Protein AF-A0A5M6IKX6-F1 (afdb_monomer)

Solvent-accessible surface area (backbone atoms only — not comparable to full-atom values): 6868 Å² total; per-residue (Å²): 118,71,67,62,56,50,52,53,49,52,52,52,50,51,52,50,54,56,60,72,62,59,71,83,82,64,88,84,76,65,63,68,81,50,42,61,56,50,52,53,51,44,48,42,38,72,31,72,58,25,53,51,49,23,52,50,34,32,51,51,11,44,55,53,11,62,77,63,76,31,69,66,47,27,50,51,17,42,49,52,20,52,46,55,54,47,39,62,62,54,52,52,52,63,73,51,60,77,60,68,88,78,76,68,86,69,81,60,64,66,56,52,56,53,54,58,66,73,78,112

Sequence (120 aa):
MRHRNMVFGVSMLAALMLLLSTSHSDAGTGGAEFSAMWTQLQGWVEGTLGRVVTVAMVIVGIAIGIARQSLMAFATGVGGGLGLYATPAIVTNIFVATLPAAVSTGAPVVDLVRAARIIN

Radius of gyration: 28.32 Å; Cα contacts (8 Å, |Δi|>4): 50; chains: 1; bounding box: 48×71×78 Å

Secondary structure (DSSP, 8-state):
-HHHHHHHHHHHHHHHHHHHTS----TTT-TTHHHHHHHHHHHHHHSHHHHHHHHHHHHHHHHHHHHTT-HHHHHHHHHHHHHHHHHHHHHHHHHHTTS-----TTSSHHHHHHHHTT--

Mean predicted aligned error: 17.31 Å

pLDDT: mean 74.83, std 14.04, range [48.41, 93.12]

Organism: NCBI:txid504468

Foldseek 3Di:
DVVVVVVVVVVVVVVVVVVVVPPDPPPDDPPPVCVVVLVVVLCCCQHPNLVVVLVVLLVVLVVVCVVVVHPVSNVVSNVVSVCSSCVSVVVVCVVCPVVDPPPPVPPDPVVVVVVVVVVD

InterPro domains:
  IPR007039 Conjugal transfer TrbC/type IV secretion VirB2 [PF04956] (5-93)
  IPR059173 Conjugative transfer protein TraA-like [NF041281] (26-99)

Structure (mmCIF, N/CA/C/O backbone):
data_AF-A0A5M6IKX6-F1
#
_entry.id   AF-A0A5M6IKX6-F1
#
loop_
_atom_site.group_PDB
_atom_site.id
_atom_site.type_symbol
_atom_site.label_atom_id
_atom_site.label_alt_id
_atom_site.label_comp_id
_atom_site.label_asym_id
_atom_site.label_entity_id
_atom_site.label_seq_id
_atom_site.pdbx_PDB_ins_code
_atom_site.Cartn_x
_atom_site.Cartn_y
_atom_site.Cartn_z
_atom_site.occupancy
_atom_site.B_iso_or_equiv
_atom_site.auth_seq_id
_atom_site.auth_comp_id
_atom_site.auth_asym_id
_atom_site.auth_atom_id
_atom_site.pdbx_PDB_model_num
ATOM 1 N N . MET A 1 1 ? 30.767 -44.546 24.632 1.00 52.34 1 MET A N 1
ATOM 2 C CA . MET A 1 1 ? 31.631 -43.400 24.256 1.00 52.34 1 MET A CA 1
ATOM 3 C C . MET A 1 1 ? 31.510 -43.005 22.777 1.00 52.34 1 MET A C 1
ATOM 5 O O . MET A 1 1 ? 31.489 -41.817 22.505 1.00 52.34 1 MET A O 1
ATOM 9 N N . ARG A 1 2 ? 31.354 -43.945 21.823 1.00 59.16 2 ARG A N 1
ATOM 10 C CA . ARG A 1 2 ? 31.259 -43.642 20.372 1.00 59.16 2 ARG A CA 1
ATOM 11 C C . ARG A 1 2 ? 30.029 -42.821 19.931 1.00 59.16 2 ARG A C 1
ATOM 13 O O . ARG A 1 2 ? 30.149 -42.008 19.026 1.00 59.16 2 ARG A O 1
ATOM 20 N N . HIS A 1 3 ? 28.878 -42.975 20.589 1.00 48.41 3 HIS A N 1
ATOM 21 C CA . HIS A 1 3 ? 27.642 -42.257 20.229 1.00 48.41 3 HIS A CA 1
ATOM 22 C C . HIS A 1 3 ? 27.704 -40.749 20.533 1.00 48.41 3 HIS A C 1
ATOM 24 O O . HIS A 1 3 ? 27.218 -39.950 19.744 1.00 48.41 3 HIS A O 1
ATOM 30 N N . ARG A 1 4 ? 28.362 -40.337 21.628 1.00 60.41 4 ARG A N 1
ATOM 31 C CA . ARG A 1 4 ? 28.527 -38.913 21.972 1.00 60.41 4 ARG A CA 1
ATOM 32 C C . ARG A 1 4 ? 29.373 -38.178 20.930 1.00 60.41 4 ARG A C 1
ATOM 34 O O . ARG A 1 4 ? 28.969 -37.120 20.471 1.00 60.41 4 ARG A O 1
ATOM 41 N N . ASN A 1 5 ? 30.485 -38.768 20.489 1.00 56.47 5 ASN A N 1
ATOM 42 C CA . ASN A 1 5 ? 31.361 -38.157 19.482 1.00 56.47 5 ASN A CA 1
ATOM 43 C C . ASN A 1 5 ? 30.699 -38.074 18.096 1.00 56.47 5 ASN A C 1
ATOM 45 O O . ASN A 1 5 ? 30.974 -37.144 17.346 1.00 56.47 5 ASN A O 1
ATOM 49 N N . MET A 1 6 ? 29.800 -39.008 17.775 1.00 61.16 6 MET A N 1
ATOM 50 C CA . MET A 1 6 ? 29.049 -38.994 16.519 1.00 61.16 6 MET A CA 1
ATOM 51 C C . MET A 1 6 ? 27.979 -37.888 16.513 1.00 61.16 6 MET A C 1
ATOM 53 O O . MET A 1 6 ? 27.843 -37.185 15.519 1.00 61.16 6 MET A O 1
ATOM 57 N N . VAL A 1 7 ? 27.303 -37.648 17.645 1.00 67.62 7 VAL A N 1
ATOM 58 C CA . VAL A 1 7 ? 26.359 -36.522 17.801 1.00 67.62 7 VAL A CA 1
ATOM 59 C C . VAL A 1 7 ? 27.079 -35.167 17.741 1.00 67.62 7 VAL A C 1
ATOM 61 O O . VAL A 1 7 ? 26.598 -34.253 17.074 1.00 67.62 7 VAL A O 1
ATOM 64 N N . PHE A 1 8 ? 28.263 -35.040 18.356 1.00 67.56 8 PHE A N 1
ATOM 65 C CA . PHE A 1 8 ? 29.096 -33.836 18.220 1.00 67.56 8 PHE A CA 1
ATOM 66 C C . PHE A 1 8 ? 29.573 -33.614 16.775 1.00 67.56 8 PHE A C 1
ATOM 68 O O . PHE A 1 8 ? 29.532 -32.485 16.293 1.00 67.56 8 PHE A O 1
ATOM 75 N N . GLY A 1 9 ? 29.963 -34.677 16.064 1.00 74.50 9 GLY A N 1
ATOM 76 C CA . GLY A 1 9 ? 30.378 -34.594 14.661 1.00 74.50 9 GLY A CA 1
ATOM 77 C C . GLY A 1 9 ? 29.248 -34.167 13.721 1.00 74.50 9 GLY A C 1
ATOM 78 O O . GLY A 1 9 ? 29.452 -33.301 12.876 1.00 74.50 9 GLY A O 1
ATOM 79 N N . VAL A 1 10 ? 28.041 -34.710 13.907 1.00 77.06 10 VAL A N 1
ATOM 80 C CA . VAL A 1 10 ? 26.858 -34.327 13.116 1.00 77.06 10 VAL A CA 1
ATOM 81 C C . VAL A 1 10 ? 26.437 -32.885 13.411 1.00 77.06 10 VAL A C 1
ATOM 83 O O . VAL A 1 10 ? 26.129 -32.146 12.481 1.00 77.06 10 VAL A O 1
ATOM 86 N N . SER A 1 11 ? 26.488 -32.449 14.674 1.00 71.81 11 SER A N 1
ATOM 87 C CA . SER A 1 11 ? 26.195 -31.059 15.055 1.00 71.81 11 SER A CA 1
ATOM 88 C C . SER A 1 11 ? 27.194 -30.065 14.444 1.00 71.81 11 SER A C 1
ATOM 90 O O . SER A 1 11 ? 26.801 -29.037 13.899 1.00 71.81 11 SER A O 1
ATOM 92 N N . MET A 1 12 ? 28.487 -30.402 14.446 1.00 74.94 12 MET A N 1
ATOM 93 C CA . MET A 1 12 ? 29.537 -29.574 13.845 1.00 74.94 12 MET A CA 1
ATOM 94 C C . MET A 1 12 ? 29.430 -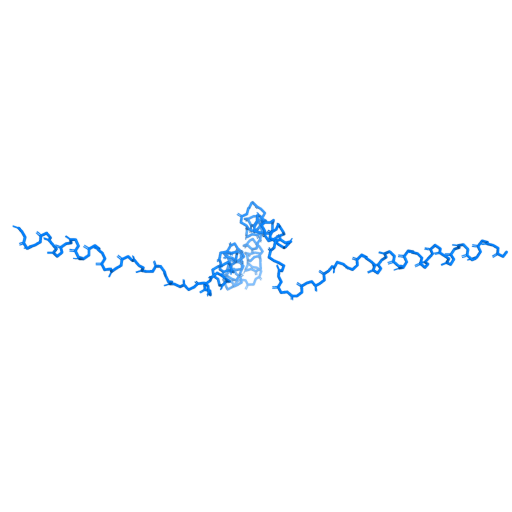29.518 12.315 1.00 74.94 12 MET A C 1
ATOM 96 O O . MET A 1 12 ? 29.609 -28.453 11.730 1.00 74.94 12 MET A O 1
ATOM 100 N N . LEU A 1 13 ? 29.073 -30.630 11.667 1.00 77.44 13 LEU A N 1
ATOM 101 C CA . LEU A 1 13 ? 28.804 -30.656 10.230 1.00 77.44 13 LEU A CA 1
ATOM 102 C C . LEU A 1 13 ? 27.555 -29.830 9.879 1.00 77.44 13 LEU A C 1
ATOM 104 O O . LEU A 1 13 ? 27.571 -29.094 8.901 1.00 77.44 13 LEU A O 1
ATOM 108 N N . ALA A 1 14 ? 26.496 -29.898 10.689 1.00 75.00 14 ALA A N 1
ATOM 109 C CA . ALA A 1 14 ? 25.283 -29.103 10.497 1.00 75.00 14 ALA A CA 1
ATOM 110 C C . ALA A 1 14 ? 25.538 -27.599 10.691 1.00 75.00 14 ALA A C 1
ATOM 112 O O . ALA A 1 14 ? 25.064 -26.790 9.898 1.00 75.00 14 ALA A O 1
ATOM 113 N N . ALA A 1 15 ? 26.339 -27.221 11.692 1.00 74.06 15 ALA A N 1
ATOM 114 C CA . ALA A 1 15 ? 26.770 -25.839 11.892 1.00 74.06 15 ALA A CA 1
ATOM 115 C C . ALA A 1 15 ? 27.629 -25.338 10.721 1.00 74.06 15 ALA A C 1
ATOM 117 O O . ALA A 1 15 ? 27.454 -24.210 10.265 1.00 74.06 15 ALA A O 1
ATOM 118 N N . LEU A 1 16 ? 28.508 -26.193 10.186 1.00 70.25 16 LEU A N 1
ATOM 119 C CA . LEU A 1 16 ? 29.298 -25.885 8.998 1.00 70.25 16 LEU A CA 1
ATOM 120 C C . LEU A 1 16 ? 28.394 -25.686 7.771 1.00 70.25 16 LEU A C 1
ATOM 122 O O . LEU A 1 16 ? 28.520 -24.684 7.083 1.00 70.25 16 LEU A O 1
ATOM 126 N N . ME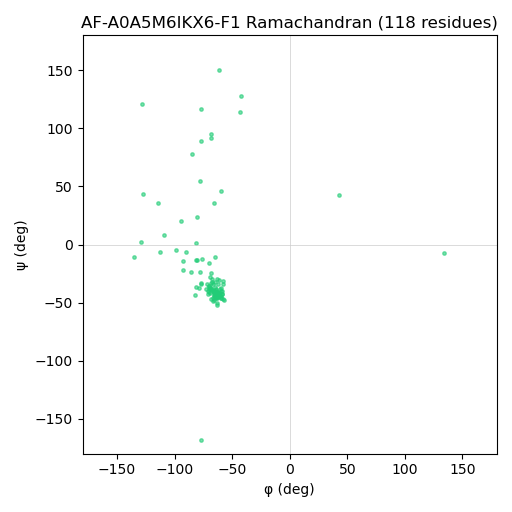T A 1 17 ? 27.420 -26.567 7.539 1.00 69.94 17 MET A N 1
ATOM 127 C CA . MET A 1 17 ? 26.451 -26.425 6.441 1.00 69.94 17 MET A CA 1
ATOM 128 C C . MET A 1 17 ? 25.589 -25.162 6.573 1.00 69.94 17 MET A C 1
ATOM 130 O O . MET A 1 17 ? 25.273 -24.525 5.569 1.00 69.94 17 MET A O 1
ATOM 134 N N . LEU A 1 18 ? 25.255 -24.752 7.800 1.00 65.44 18 LEU A N 1
ATOM 135 C CA . LEU A 1 18 ? 24.542 -23.502 8.055 1.00 65.44 18 LEU A CA 1
ATOM 136 C C . LEU A 1 18 ? 25.420 -22.276 7.758 1.00 65.44 18 LEU A C 1
ATOM 138 O O . LEU A 1 18 ? 24.937 -21.309 7.178 1.00 65.44 18 LEU A O 1
ATOM 142 N N . LEU A 1 19 ? 26.718 -22.335 8.075 1.00 62.56 19 LEU A N 1
ATOM 143 C CA . LEU A 1 19 ? 27.683 -21.286 7.727 1.00 62.56 19 LEU A CA 1
ATOM 144 C C . LEU A 1 19 ? 27.879 -21.171 6.206 1.00 62.56 19 LEU A C 1
ATOM 146 O O . LEU A 1 19 ? 27.917 -20.056 5.690 1.00 62.56 19 LEU A O 1
ATOM 150 N N . LEU A 1 20 ? 27.921 -22.298 5.482 1.00 61.00 20 LEU A N 1
ATOM 151 C CA . LEU A 1 20 ? 27.960 -22.328 4.011 1.00 61.00 20 LEU A CA 1
ATOM 152 C C . LEU A 1 20 ? 26.632 -21.893 3.359 1.00 61.00 20 LEU A C 1
ATOM 154 O O . LEU A 1 20 ? 26.623 -21.561 2.178 1.00 61.00 20 LEU A O 1
ATOM 158 N N . SER A 1 21 ? 25.528 -21.861 4.114 1.00 59.50 21 SER A N 1
ATOM 159 C CA . SER A 1 21 ? 24.235 -21.321 3.659 1.00 59.50 21 SER A CA 1
ATOM 160 C C . SER A 1 21 ? 24.159 -19.791 3.765 1.00 59.50 21 SER A C 1
ATOM 162 O O . SER A 1 21 ? 23.130 -19.198 3.436 1.00 59.50 21 SER A O 1
ATOM 164 N N . THR A 1 22 ? 25.239 -19.133 4.207 1.00 56.09 22 THR A N 1
ATOM 165 C CA . THR A 1 22 ? 25.376 -17.677 4.117 1.00 56.09 22 THR A CA 1
ATOM 166 C C . THR A 1 22 ? 25.517 -17.306 2.646 1.00 56.09 22 THR A C 1
ATOM 168 O O . THR A 1 22 ? 26.606 -17.315 2.077 1.00 56.09 22 THR A O 1
ATOM 171 N N . SER A 1 23 ? 24.373 -17.033 2.027 1.00 52.53 23 SER A N 1
ATOM 172 C CA . SER A 1 23 ? 24.243 -16.451 0.694 1.00 52.53 23 SER A CA 1
ATOM 173 C C . SER A 1 23 ? 25.265 -15.324 0.511 1.00 52.53 23 SER A C 1
ATOM 175 O O . SER A 1 23 ? 25.348 -14.436 1.361 1.00 52.53 23 SER A O 1
ATOM 177 N N . HIS A 1 24 ? 26.043 -15.384 -0.574 1.00 49.81 24 HIS A N 1
ATOM 178 C CA . HIS A 1 24 ? 26.9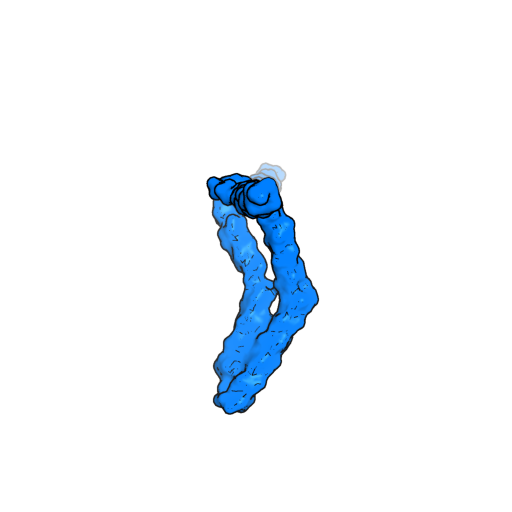97 -14.353 -0.989 1.00 49.81 24 HIS A CA 1
ATOM 179 C C . HIS A 1 24 ? 26.379 -12.956 -0.829 1.00 49.81 24 HIS A C 1
ATOM 181 O O . HIS A 1 24 ? 25.422 -12.602 -1.517 1.00 49.81 24 HIS A O 1
ATOM 187 N N . SER A 1 25 ? 26.925 -12.150 0.079 1.00 51.06 25 SER A N 1
ATOM 188 C CA . SER A 1 25 ? 26.681 -10.713 0.091 1.00 51.06 25 SER A CA 1
ATOM 189 C C . SER A 1 25 ? 27.664 -10.055 -0.878 1.00 51.06 25 SER A C 1
ATOM 191 O O . SER A 1 25 ? 28.679 -9.499 -0.456 1.00 51.06 25 SER A O 1
ATOM 193 N N . ASP A 1 26 ? 27.378 -10.150 -2.177 1.00 50.59 26 ASP A N 1
ATOM 194 C CA . ASP A 1 26 ? 28.097 -9.416 -3.222 1.00 50.59 26 ASP A CA 1
ATOM 195 C C . ASP A 1 26 ? 27.620 -7.964 -3.246 1.00 50.59 26 ASP A C 1
ATOM 197 O O . ASP A 1 26 ? 26.671 -7.576 -3.935 1.00 50.59 26 ASP A O 1
ATOM 201 N N . ALA A 1 27 ? 28.285 -7.136 -2.446 1.00 53.09 27 ALA A N 1
ATOM 202 C CA . ALA A 1 27 ? 28.121 -5.696 -2.485 1.00 53.09 27 ALA A CA 1
ATOM 203 C C . ALA A 1 27 ? 28.700 -5.146 -3.804 1.00 53.09 27 ALA A C 1
ATOM 205 O O . ALA A 1 27 ? 29.893 -4.873 -3.896 1.00 53.09 27 ALA A O 1
ATOM 206 N N . GLY A 1 28 ? 27.853 -4.968 -4.824 1.00 53.47 28 GLY A N 1
ATOM 207 C CA . GLY A 1 28 ? 28.144 -4.045 -5.932 1.00 53.47 28 GLY A CA 1
ATOM 208 C C . GLY A 1 28 ? 27.904 -4.523 -7.367 1.00 53.47 28 GLY A C 1
ATOM 209 O O . GLY A 1 28 ? 27.973 -3.690 -8.264 1.00 53.47 28 GLY A O 1
ATOM 210 N N . THR A 1 29 ? 27.583 -5.796 -7.624 1.00 55.78 29 THR A N 1
ATOM 211 C CA . THR A 1 29 ? 27.304 -6.296 -8.997 1.00 55.78 29 THR A CA 1
ATOM 212 C C . THR A 1 29 ? 25.983 -7.076 -9.136 1.00 55.78 29 THR A C 1
ATOM 214 O O . THR A 1 29 ? 25.634 -7.523 -10.228 1.00 55.78 29 THR A O 1
ATOM 217 N N . GLY A 1 30 ? 25.202 -7.196 -8.054 1.00 53.78 30 GLY A N 1
ATOM 218 C CA . GLY A 1 30 ? 23.998 -8.035 -7.938 1.00 53.78 30 GLY A CA 1
ATOM 219 C C . GLY A 1 30 ? 22.718 -7.489 -8.586 1.00 53.78 30 GLY A C 1
ATOM 220 O O . GLY A 1 30 ? 21.695 -7.367 -7.920 1.00 53.78 30 GLY A O 1
ATOM 221 N N . GLY A 1 31 ? 22.747 -7.155 -9.876 1.00 56.50 31 GLY A N 1
ATOM 222 C CA . GLY A 1 31 ? 21.543 -6.720 -10.600 1.00 56.50 31 GLY A CA 1
ATOM 223 C C . GLY A 1 31 ? 20.597 -7.867 -10.982 1.00 56.50 31 GLY A C 1
ATOM 224 O O . GLY A 1 31 ? 19.383 -7.683 -10.995 1.00 56.50 31 GLY A O 1
ATOM 225 N N . ALA A 1 32 ? 21.135 -9.055 -11.281 1.00 62.69 32 ALA A N 1
ATOM 226 C CA . ALA A 1 32 ? 20.357 -10.168 -11.832 1.00 62.69 32 ALA A CA 1
ATOM 227 C C . ALA A 1 32 ? 19.608 -10.981 -10.760 1.00 62.69 32 ALA A C 1
ATOM 229 O O . ALA A 1 32 ? 18.421 -11.256 -10.923 1.00 62.69 32 ALA A O 1
ATOM 230 N N . GLU A 1 33 ? 20.257 -11.293 -9.636 1.00 71.81 33 GLU A N 1
ATOM 231 C CA . GLU A 1 33 ? 19.683 -12.168 -8.599 1.00 71.81 33 GLU A CA 1
ATOM 232 C C . GLU A 1 33 ? 18.463 -11.551 -7.895 1.00 71.81 33 GLU A C 1
ATOM 234 O O . GLU A 1 33 ? 17.490 -12.235 -7.580 1.00 71.81 33 GLU A O 1
ATOM 239 N N . PHE A 1 34 ? 18.451 -10.227 -7.719 1.00 73.81 34 PHE A N 1
ATOM 240 C CA . PHE A 1 34 ? 17.311 -9.513 -7.137 1.00 73.81 34 PHE A CA 1
ATOM 241 C C . PHE A 1 34 ? 16.291 -9.039 -8.182 1.00 73.81 34 PHE A C 1
ATOM 243 O O . PHE A 1 34 ? 15.210 -8.589 -7.807 1.00 73.81 34 PHE A O 1
ATOM 250 N N . SER A 1 35 ? 16.571 -9.186 -9.484 1.00 75.75 35 SER A N 1
ATOM 251 C CA . SER A 1 35 ? 15.656 -8.784 -10.565 1.00 75.75 35 SER A CA 1
ATOM 252 C C . SER A 1 35 ? 14.378 -9.628 -10.586 1.00 75.75 35 SER A C 1
ATOM 254 O O . SER A 1 35 ? 13.275 -9.101 -10.767 1.00 75.75 35 SER A O 1
ATOM 256 N N . ALA A 1 36 ? 14.502 -10.933 -10.326 1.00 81.12 36 ALA A N 1
ATOM 257 C CA . ALA A 1 36 ? 13.354 -11.831 -10.222 1.00 81.12 36 ALA A CA 1
ATOM 258 C C . ALA A 1 36 ? 12.459 -11.459 -9.027 1.00 81.12 36 ALA A C 1
ATOM 260 O O . ALA A 1 36 ? 11.243 -11.329 -9.179 1.00 81.12 36 ALA A O 1
ATOM 261 N N . MET A 1 37 ? 13.059 -11.198 -7.857 1.00 85.38 37 MET A N 1
ATOM 262 C CA . MET A 1 37 ? 12.318 -10.743 -6.675 1.00 85.38 37 MET A CA 1
ATOM 263 C C . MET A 1 37 ? 11.679 -9.368 -6.892 1.00 85.38 37 MET A C 1
ATOM 265 O O . MET A 1 37 ? 10.520 -9.169 -6.535 1.00 85.38 37 MET A O 1
ATOM 269 N N . TRP A 1 38 ? 12.392 -8.438 -7.531 1.00 82.88 38 TRP A N 1
ATOM 270 C CA . TRP A 1 38 ? 11.879 -7.118 -7.895 1.00 82.88 38 TRP A CA 1
ATOM 271 C C . TRP A 1 38 ? 10.663 -7.212 -8.823 1.00 82.88 38 TRP A C 1
ATOM 273 O O . TRP A 1 38 ? 9.641 -6.574 -8.584 1.00 82.88 38 TRP A O 1
ATOM 283 N N . THR A 1 39 ? 10.725 -8.056 -9.851 1.00 85.62 39 THR A N 1
ATOM 284 C CA . THR A 1 39 ? 9.612 -8.278 -10.788 1.00 85.62 39 THR A CA 1
ATOM 285 C C . THR A 1 39 ? 8.411 -8.925 -10.099 1.00 85.62 39 THR A C 1
ATOM 287 O O . THR A 1 39 ? 7.273 -8.527 -10.338 1.00 85.62 39 THR A O 1
ATOM 290 N N . GLN A 1 40 ? 8.645 -9.877 -9.193 1.00 88.38 40 GLN A N 1
ATOM 291 C CA . GLN A 1 40 ? 7.581 -10.503 -8.410 1.00 88.38 40 GLN A CA 1
ATOM 292 C C . GLN A 1 40 ? 6.888 -9.497 -7.477 1.00 88.38 40 GLN A C 1
ATOM 294 O O . GLN A 1 40 ? 5.659 -9.456 -7.421 1.00 88.38 40 GLN A O 1
ATOM 299 N N . LEU A 1 41 ? 7.662 -8.655 -6.785 1.00 85.69 41 LEU A N 1
ATOM 300 C CA . LEU A 1 41 ? 7.134 -7.597 -5.921 1.00 85.69 41 LEU A CA 1
ATOM 301 C C . LEU A 1 41 ? 6.338 -6.559 -6.720 1.00 85.69 41 LEU A C 1
ATOM 303 O O . LEU A 1 41 ? 5.240 -6.186 -6.307 1.00 85.69 41 LEU A O 1
ATOM 307 N N . GLN A 1 42 ? 6.839 -6.143 -7.886 1.00 84.44 42 GLN A N 1
ATOM 308 C CA . GLN A 1 42 ? 6.091 -5.271 -8.795 1.00 84.44 42 GLN A CA 1
ATOM 309 C C . GLN A 1 42 ? 4.778 -5.922 -9.234 1.00 84.44 42 GLN A C 1
ATOM 311 O O . GLN A 1 42 ? 3.729 -5.292 -9.148 1.00 84.44 42 GLN A O 1
ATOM 316 N N . GLY A 1 43 ? 4.798 -7.209 -9.591 1.00 86.88 43 GLY A N 1
ATOM 317 C CA . GLY A 1 43 ? 3.590 -7.958 -9.935 1.00 86.88 43 GLY A CA 1
ATOM 318 C C . GLY A 1 43 ? 2.549 -7.986 -8.811 1.00 86.88 43 GLY A C 1
ATOM 319 O O . GLY A 1 43 ? 1.349 -7.934 -9.081 1.00 86.88 43 GLY A O 1
ATOM 320 N N . TRP A 1 44 ? 2.971 -8.012 -7.544 1.00 89.19 44 TRP A N 1
ATOM 321 C CA . TRP A 1 44 ? 2.049 -7.911 -6.409 1.00 89.19 44 TRP A CA 1
ATOM 322 C C . TRP A 1 44 ? 1.446 -6.515 -6.261 1.00 89.19 44 TRP A C 1
ATOM 324 O O . TRP A 1 44 ? 0.246 -6.409 -6.014 1.00 89.19 44 TRP A O 1
ATOM 334 N N . VAL A 1 45 ? 2.242 -5.456 -6.417 1.00 86.94 45 VAL A N 1
ATOM 335 C CA . VAL A 1 45 ? 1.785 -4.072 -6.206 1.00 86.94 45 VAL A CA 1
ATOM 336 C C . VAL A 1 45 ? 0.973 -3.536 -7.394 1.00 86.94 45 VAL A C 1
ATOM 338 O O . VAL A 1 45 ? -0.024 -2.848 -7.189 1.00 86.94 45 VAL A O 1
ATOM 341 N N . GLU A 1 46 ? 1.333 -3.884 -8.628 1.00 87.06 46 GLU A N 1
ATOM 342 C CA . GLU A 1 46 ? 0.619 -3.456 -9.844 1.00 87.06 46 GLU A CA 1
ATOM 343 C C . GLU A 1 46 ? -0.561 -4.378 -10.199 1.00 87.06 46 GLU A C 1
ATOM 345 O O . GLU A 1 46 ? -1.515 -3.975 -10.876 1.00 87.06 46 GLU A O 1
ATOM 350 N N . GLY A 1 47 ? -0.512 -5.628 -9.734 1.00 85.62 47 GLY A N 1
ATOM 351 C CA . GLY A 1 47 ? -1.520 -6.646 -10.002 1.00 85.62 47 GLY A CA 1
ATOM 352 C C . GLY A 1 47 ? -2.805 -6.504 -9.181 1.00 85.62 47 GLY A C 1
ATOM 353 O O . GLY A 1 47 ? -3.080 -5.511 -8.504 1.00 85.62 47 GLY A O 1
ATOM 354 N N . THR A 1 48 ? -3.632 -7.549 -9.221 1.00 88.31 48 THR A N 1
ATOM 355 C CA . THR A 1 48 ? -4.900 -7.614 -8.477 1.00 88.31 48 THR A CA 1
ATOM 356 C C . THR A 1 48 ? -4.711 -7.527 -6.964 1.00 88.31 48 THR A C 1
ATOM 358 O O . THR A 1 48 ? -5.578 -6.973 -6.294 1.00 88.31 48 THR A O 1
ATOM 361 N N . LEU A 1 49 ? -3.583 -8.006 -6.425 1.00 88.19 49 LEU A N 1
ATOM 362 C CA . LEU A 1 49 ? -3.279 -7.925 -4.993 1.00 88.19 49 LEU A CA 1
ATOM 363 C C . LEU A 1 49 ? -3.163 -6.463 -4.540 1.00 88.19 49 LEU A C 1
ATOM 365 O O . LEU A 1 49 ? -3.878 -6.057 -3.625 1.00 88.19 49 LEU A O 1
ATOM 369 N N . GLY A 1 50 ? -2.346 -5.653 -5.215 1.00 87.19 50 GLY A N 1
ATOM 370 C CA . GLY A 1 50 ? -2.193 -4.232 -4.907 1.00 87.19 50 GLY A CA 1
ATOM 371 C C . GLY A 1 50 ? -3.507 -3.465 -5.018 1.00 87.19 50 GLY A C 1
ATOM 372 O O . GLY A 1 50 ? -3.844 -2.699 -4.121 1.00 87.19 50 GLY A O 1
ATOM 373 N N . ARG A 1 51 ? -4.328 -3.762 -6.034 1.00 87.62 51 ARG A N 1
ATOM 374 C CA . ARG A 1 51 ? -5.669 -3.164 -6.175 1.00 87.62 51 ARG A CA 1
ATOM 375 C C . ARG A 1 51 ? -6.587 -3.499 -4.999 1.00 87.62 51 ARG A C 1
ATOM 377 O O . ARG A 1 51 ? -7.265 -2.609 -4.490 1.00 87.62 51 ARG A O 1
ATOM 384 N N . VAL A 1 52 ? -6.601 -4.753 -4.545 1.00 91.81 52 VAL A N 1
ATOM 385 C CA . VAL A 1 52 ? -7.396 -5.166 -3.375 1.00 91.81 52 VAL A CA 1
ATOM 386 C C . VAL A 1 52 ? -6.895 -4.475 -2.105 1.00 91.81 52 VAL A C 1
ATOM 388 O O . VAL A 1 52 ? -7.710 -3.997 -1.320 1.00 91.81 52 VAL A O 1
ATOM 391 N N . VAL A 1 53 ? -5.579 -4.350 -1.919 1.00 90.12 53 VAL A N 1
ATOM 392 C CA . VAL A 1 53 ? -4.992 -3.649 -0.764 1.00 90.12 53 VAL A CA 1
ATOM 393 C C . VAL A 1 53 ? -5.307 -2.152 -0.792 1.00 90.12 53 VAL A C 1
ATOM 395 O O . VAL A 1 53 ? -5.677 -1.592 0.239 1.00 90.12 53 VAL A O 1
ATOM 398 N N . THR A 1 54 ? -5.242 -1.503 -1.956 1.00 92.81 54 THR A N 1
ATOM 399 C CA . THR A 1 54 ? -5.657 -0.104 -2.126 1.00 92.81 54 THR A CA 1
ATOM 400 C C . THR A 1 54 ? -7.119 0.081 -1.729 1.00 92.81 54 THR A C 1
ATOM 402 O O . THR A 1 54 ? -7.433 0.980 -0.950 1.00 92.81 54 THR A O 1
ATOM 405 N N . VAL A 1 55 ? -8.014 -0.796 -2.193 1.00 91.94 55 VAL A N 1
ATOM 406 C CA . VAL A 1 55 ? -9.435 -0.757 -1.814 1.00 91.94 55 VAL A CA 1
ATOM 407 C C . VAL A 1 55 ? -9.613 -0.992 -0.312 1.00 91.94 55 VAL A C 1
ATOM 409 O O . VAL A 1 55 ? -10.370 -0.266 0.331 1.00 91.94 55 VAL A O 1
ATOM 412 N N . ALA A 1 56 ? -8.881 -1.938 0.278 1.00 92.56 56 ALA A N 1
ATOM 413 C CA . ALA A 1 56 ? -8.923 -2.195 1.714 1.00 92.56 56 ALA A CA 1
ATOM 414 C C . ALA A 1 56 ? -8.478 -0.971 2.535 1.00 92.56 56 ALA A C 1
ATOM 416 O O . ALA A 1 56 ? -9.140 -0.613 3.507 1.00 92.56 56 ALA A O 1
ATOM 417 N N . MET A 1 57 ? -7.414 -0.280 2.120 1.00 91.75 57 MET A N 1
ATOM 418 C CA . MET A 1 57 ? -6.938 0.941 2.783 1.00 91.75 57 MET A CA 1
ATOM 419 C C . MET A 1 57 ? -7.948 2.086 2.701 1.00 91.75 57 MET A C 1
ATOM 421 O O . MET A 1 57 ? -8.153 2.796 3.686 1.00 91.75 57 MET A O 1
ATOM 425 N N . VAL A 1 58 ? -8.640 2.230 1.567 1.00 90.75 58 VAL A N 1
ATOM 426 C CA . VAL A 1 58 ? -9.737 3.198 1.428 1.00 90.75 58 VAL A CA 1
ATOM 427 C C . VAL A 1 58 ? -10.880 2.853 2.382 1.00 90.75 58 VAL A C 1
ATOM 429 O O . VAL A 1 58 ? -11.361 3.731 3.094 1.00 90.75 58 VAL A O 1
ATOM 432 N N . ILE A 1 59 ? -11.283 1.581 2.457 1.00 93.12 59 ILE A N 1
ATOM 433 C CA . ILE A 1 59 ? -12.345 1.125 3.369 1.00 93.12 59 ILE A CA 1
ATOM 434 C C . ILE A 1 59 ? -11.967 1.397 4.831 1.00 93.12 59 ILE A C 1
ATOM 436 O O . ILE A 1 59 ? -12.791 1.906 5.591 1.00 93.12 59 ILE A O 1
ATOM 440 N N . VAL A 1 60 ? -10.721 1.126 5.226 1.00 92.00 60 VAL A N 1
ATOM 441 C CA . VAL A 1 60 ? -10.223 1.430 6.578 1.00 92.00 60 VAL A CA 1
ATOM 442 C C . VAL A 1 60 ? -10.221 2.940 6.839 1.00 92.00 60 VAL A C 1
ATOM 444 O O . VAL A 1 60 ? -10.667 3.376 7.901 1.00 92.00 60 VAL A O 1
ATOM 447 N N . GLY A 1 61 ? -9.795 3.754 5.870 1.00 89.94 61 GLY A N 1
ATOM 448 C CA . GLY A 1 61 ? -9.855 5.216 5.956 1.00 89.94 61 GLY A CA 1
ATOM 449 C C . GLY A 1 61 ? -11.281 5.743 6.124 1.00 89.94 61 GLY A C 1
ATOM 450 O O . GLY A 1 61 ? -11.510 6.654 6.917 1.00 89.94 61 GLY A O 1
ATOM 451 N N . ILE A 1 62 ? -12.256 5.132 5.444 1.00 90.69 62 ILE A N 1
ATOM 452 C CA . ILE A 1 62 ? -13.683 5.433 5.622 1.00 90.69 62 ILE A CA 1
ATOM 453 C C . ILE A 1 62 ? -14.142 5.034 7.029 1.00 90.69 62 ILE A C 1
ATOM 455 O O . ILE A 1 62 ? -14.759 5.845 7.713 1.00 90.69 62 ILE A O 1
ATOM 459 N N . ALA A 1 63 ? -13.812 3.829 7.500 1.00 90.12 63 ALA A N 1
ATOM 460 C CA . ALA A 1 63 ? -14.215 3.352 8.824 1.00 90.12 63 ALA A CA 1
ATOM 461 C C . ALA A 1 63 ? -13.684 4.255 9.956 1.00 90.12 63 ALA A C 1
ATOM 463 O O . ALA A 1 63 ? -14.440 4.664 10.839 1.00 90.12 63 ALA A O 1
ATOM 464 N N . ILE A 1 64 ? -12.402 4.633 9.897 1.00 90.06 64 ILE A N 1
ATOM 465 C CA . ILE A 1 64 ? -11.778 5.549 10.866 1.00 90.06 64 ILE A CA 1
ATOM 466 C C . ILE A 1 64 ? -12.312 6.979 10.690 1.00 90.06 64 ILE A C 1
ATOM 468 O O . ILE A 1 64 ? -12.528 7.687 11.677 1.00 90.06 64 ILE A O 1
ATOM 472 N N . GLY A 1 65 ? -12.556 7.407 9.449 1.00 89.88 65 GLY A N 1
ATOM 473 C CA . GLY A 1 65 ? -13.132 8.710 9.124 1.00 89.88 65 GLY A CA 1
ATOM 474 C C . GLY A 1 65 ? -14.540 8.893 9.684 1.00 89.88 65 GLY A C 1
ATOM 475 O O . GLY A 1 65 ? -14.828 9.949 10.239 1.00 89.88 65 GLY A O 1
ATOM 476 N N . ILE A 1 66 ? -15.382 7.856 9.626 1.00 88.31 66 ILE A N 1
ATOM 477 C CA . ILE A 1 66 ? -16.715 7.845 10.243 1.00 88.31 66 ILE A CA 1
ATOM 478 C C . ILE A 1 66 ? -16.589 7.892 11.766 1.00 88.31 66 ILE A C 1
ATOM 480 O O . ILE A 1 66 ? -17.205 8.747 12.399 1.00 88.31 66 ILE A O 1
ATOM 484 N N . ALA A 1 67 ? -15.745 7.035 12.351 1.00 88.12 67 ALA A N 1
ATOM 485 C CA . ALA A 1 67 ? -15.547 6.979 13.800 1.00 88.12 67 ALA A CA 1
ATOM 486 C C . ALA A 1 67 ? -15.083 8.319 14.399 1.00 88.12 67 ALA A C 1
ATOM 488 O O . ALA A 1 67 ? -15.404 8.633 15.542 1.00 88.12 67 ALA A O 1
ATOM 489 N N . ARG A 1 68 ? -14.333 9.117 13.629 1.00 84.38 68 ARG A N 1
ATOM 490 C CA . ARG A 1 68 ? -13.795 10.414 14.066 1.00 84.38 68 ARG A CA 1
ATOM 491 C C . ARG A 1 68 ? -14.461 11.619 13.395 1.00 84.38 68 ARG A C 1
ATOM 493 O O . ARG A 1 68 ? -13.954 12.725 13.558 1.00 84.38 68 ARG A O 1
ATOM 500 N N . GLN A 1 69 ? -15.539 11.414 12.629 1.00 89.94 69 GLN A N 1
ATOM 501 C CA . GLN A 1 69 ? -16.229 12.438 11.825 1.00 89.94 69 GLN A CA 1
ATOM 502 C C . GLN A 1 69 ? -15.260 13.369 11.060 1.00 89.94 69 GLN A C 1
ATOM 504 O O . GLN A 1 69 ? -15.431 14.586 11.030 1.00 89.94 69 GLN A O 1
ATOM 509 N N . SER A 1 70 ? -14.203 12.804 10.466 1.00 84.56 70 SER A N 1
ATOM 510 C CA . SER A 1 70 ? -13.092 13.567 9.884 1.00 84.56 70 SER A CA 1
ATOM 511 C C . SER A 1 70 ? -12.783 13.152 8.448 1.00 84.56 70 SER A C 1
ATOM 513 O O . SER A 1 70 ? -12.381 12.018 8.182 1.00 84.56 70 SER A O 1
ATOM 515 N N . LEU A 1 71 ? -12.870 14.120 7.530 1.00 84.31 71 LEU A N 1
ATOM 516 C CA . LEU A 1 71 ? -12.478 13.955 6.125 1.00 84.31 71 LEU A CA 1
ATOM 517 C C . LEU A 1 71 ? -10.964 13.784 5.938 1.00 84.31 71 LEU A C 1
ATOM 519 O O . LEU A 1 71 ? -10.537 13.173 4.964 1.00 84.31 71 LEU A O 1
ATOM 523 N N . MET A 1 72 ? -10.146 14.267 6.876 1.00 87.50 72 MET A N 1
ATOM 524 C CA . MET A 1 72 ? -8.687 14.133 6.794 1.00 87.50 72 MET A CA 1
ATOM 525 C C . MET A 1 72 ? -8.240 12.680 6.971 1.00 87.50 72 MET A C 1
ATOM 527 O O . MET A 1 72 ? -7.333 12.235 6.278 1.00 87.50 72 MET A O 1
ATOM 531 N N . ALA A 1 73 ? -8.909 11.922 7.847 1.00 80.94 73 ALA A N 1
ATOM 532 C CA . ALA A 1 73 ? -8.643 10.493 8.028 1.00 80.94 73 ALA A CA 1
ATOM 533 C C . ALA A 1 73 ? -9.049 9.662 6.797 1.00 80.94 73 ALA A C 1
ATOM 535 O O . ALA A 1 73 ? -8.397 8.674 6.465 1.00 80.94 73 ALA A O 1
ATOM 536 N N . PHE A 1 74 ? -10.090 10.093 6.081 1.00 87.25 74 PHE A N 1
ATOM 537 C CA . PHE A 1 74 ? -10.432 9.516 4.784 1.00 87.25 74 PHE A CA 1
ATOM 538 C C . PHE A 1 74 ? -9.377 9.860 3.725 1.00 87.25 74 PHE A C 1
ATOM 540 O O . PHE A 1 74 ? -8.891 8.971 3.029 1.00 87.25 74 PHE A O 1
ATOM 547 N N . ALA A 1 75 ? -8.973 11.131 3.641 1.00 88.25 75 ALA A N 1
ATOM 548 C CA . ALA A 1 75 ? -7.983 11.598 2.677 1.00 88.25 75 ALA A CA 1
ATOM 549 C C . ALA A 1 75 ? -6.628 10.890 2.833 1.00 88.25 75 ALA A C 1
ATOM 551 O O . ALA A 1 75 ? -6.006 10.553 1.830 1.00 88.25 75 ALA A O 1
ATOM 552 N N . THR A 1 76 ? -6.185 10.598 4.060 1.00 89.31 76 THR A N 1
ATOM 553 C CA . THR A 1 76 ? -4.955 9.823 4.287 1.00 89.31 76 THR A CA 1
ATOM 554 C C . THR A 1 76 ? -5.113 8.346 3.929 1.00 89.31 76 THR A C 1
ATOM 556 O O . THR A 1 76 ? -4.171 7.760 3.403 1.00 89.31 76 THR A O 1
ATOM 559 N N . GLY A 1 77 ? -6.291 7.745 4.133 1.00 88.50 77 GLY A N 1
ATOM 560 C CA . GLY A 1 77 ? -6.579 6.376 3.686 1.00 88.50 77 GLY A CA 1
ATOM 561 C C . GLY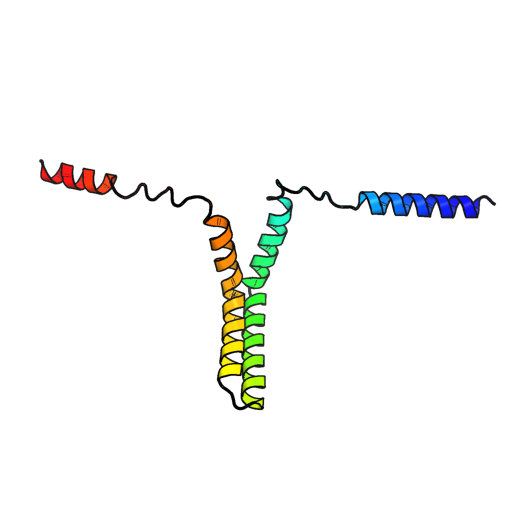 A 1 77 ? -6.592 6.238 2.160 1.00 88.50 77 GLY A C 1
ATOM 562 O O . GLY A 1 77 ? -5.972 5.329 1.607 1.00 88.50 77 GLY A O 1
ATOM 563 N N . VAL A 1 78 ? -7.226 7.188 1.464 1.00 89.69 78 VAL A N 1
ATOM 564 C CA . VAL A 1 78 ? -7.215 7.263 -0.007 1.00 89.69 78 VAL A CA 1
ATOM 565 C C . VAL A 1 78 ? -5.818 7.577 -0.532 1.00 89.69 78 VAL A C 1
ATOM 567 O O . VAL A 1 78 ? -5.335 6.902 -1.439 1.00 89.69 78 VAL A O 1
ATOM 570 N N . GLY A 1 79 ? -5.142 8.561 0.061 1.00 90.25 79 GLY A N 1
ATOM 571 C CA . GLY A 1 79 ? -3.786 8.953 -0.310 1.00 90.25 79 GLY A CA 1
ATOM 572 C C . GLY A 1 79 ? -2.777 7.820 -0.122 1.00 90.25 79 GLY A C 1
ATOM 573 O O . GLY A 1 79 ? -1.961 7.586 -1.007 1.00 90.25 79 GLY A O 1
ATOM 574 N N . GLY A 1 80 ? -2.875 7.062 0.973 1.00 89.69 80 GLY A N 1
ATOM 575 C CA . GLY A 1 80 ? -2.039 5.886 1.216 1.00 89.69 80 GLY A CA 1
ATOM 576 C C . GLY A 1 80 ? -2.299 4.760 0.214 1.00 89.69 80 GLY A C 1
ATOM 577 O O . GLY A 1 80 ? -1.355 4.188 -0.326 1.00 89.69 80 GLY A O 1
ATOM 578 N N . GLY A 1 81 ? -3.569 4.480 -0.099 1.00 88.12 81 GLY A N 1
ATOM 579 C CA . GLY A 1 81 ? -3.938 3.460 -1.084 1.00 88.12 81 GLY A CA 1
ATOM 580 C C . GLY A 1 81 ? -3.486 3.795 -2.511 1.00 88.12 81 GLY A C 1
ATOM 581 O O . GLY A 1 81 ? -2.978 2.918 -3.212 1.00 88.12 81 GLY A O 1
ATOM 582 N N . LEU A 1 82 ? -3.644 5.051 -2.940 1.00 89.25 82 LEU A N 1
ATOM 583 C CA . LEU A 1 82 ? -3.180 5.526 -4.251 1.00 89.25 82 LEU A CA 1
ATOM 584 C C . LEU A 1 82 ? -1.654 5.629 -4.314 1.00 89.25 82 LEU A C 1
ATOM 586 O O . LEU A 1 82 ? -1.053 5.248 -5.317 1.00 89.25 82 LEU A O 1
ATOM 590 N N . GLY A 1 83 ? -1.028 6.098 -3.232 1.00 87.19 83 GLY A N 1
ATOM 591 C CA . GLY A 1 83 ? 0.422 6.166 -3.098 1.00 87.19 83 GLY A CA 1
ATOM 592 C C . GLY A 1 83 ? 1.067 4.790 -3.239 1.00 87.19 83 GLY A C 1
ATOM 593 O O . GLY A 1 83 ? 2.038 4.652 -3.976 1.00 87.19 83 GLY A O 1
ATOM 594 N N . LEU A 1 84 ? 0.484 3.755 -2.625 1.00 87.12 84 LEU A N 1
ATOM 595 C CA . LEU A 1 84 ? 0.971 2.378 -2.728 1.00 87.12 84 LEU A CA 1
ATOM 596 C C . LEU A 1 84 ? 0.935 1.855 -4.171 1.00 87.12 84 LEU A C 1
ATOM 598 O O . LEU A 1 84 ? 1.925 1.298 -4.632 1.00 87.12 84 LEU A O 1
ATOM 602 N N . TYR A 1 85 ? -0.151 2.096 -4.911 1.00 85.88 85 TYR A N 1
ATOM 603 C CA . TYR A 1 85 ? -0.248 1.680 -6.317 1.00 85.88 85 TYR A CA 1
ATOM 604 C C . TYR A 1 85 ? 0.706 2.463 -7.238 1.00 85.88 85 TYR A C 1
ATOM 606 O O . TYR A 1 85 ? 1.238 1.909 -8.194 1.00 85.88 85 TYR A O 1
ATOM 614 N N . ALA A 1 86 ? 0.969 3.740 -6.942 1.00 85.94 86 ALA A N 1
ATOM 615 C CA . ALA A 1 86 ? 1.909 4.569 -7.703 1.00 85.94 86 ALA A CA 1
ATOM 616 C C . ALA A 1 86 ? 3.388 4.342 -7.325 1.00 85.94 86 ALA A C 1
ATOM 618 O O . ALA A 1 86 ? 4.285 4.787 -8.044 1.00 85.94 86 ALA A O 1
ATOM 619 N N . THR A 1 87 ? 3.656 3.659 -6.207 1.00 84.88 87 THR A N 1
ATOM 620 C CA . THR A 1 87 ? 5.008 3.471 -5.658 1.00 84.88 87 THR A CA 1
ATOM 621 C C . THR A 1 87 ? 5.970 2.798 -6.646 1.00 84.88 87 THR A C 1
ATOM 623 O O . THR A 1 87 ? 7.059 3.344 -6.827 1.00 84.88 87 THR A O 1
ATOM 626 N N . PRO A 1 88 ? 5.623 1.690 -7.337 1.00 80.81 88 PRO A N 1
ATOM 627 C CA . PRO A 1 88 ? 6.548 1.031 -8.264 1.00 80.81 88 PRO A CA 1
ATOM 628 C C . PRO A 1 88 ? 7.025 1.957 -9.386 1.00 80.81 88 PRO A C 1
ATOM 630 O O . PRO A 1 88 ? 8.219 2.023 -9.675 1.00 80.81 88 PRO A O 1
ATOM 633 N N . ALA A 1 89 ? 6.111 2.746 -9.957 1.00 82.88 89 ALA A N 1
ATOM 634 C CA . ALA A 1 89 ? 6.427 3.691 -11.020 1.00 82.88 89 ALA A CA 1
ATOM 635 C C . ALA A 1 89 ? 7.364 4.810 -10.535 1.00 82.88 89 ALA A C 1
ATOM 637 O O . ALA A 1 89 ? 8.350 5.127 -11.197 1.00 82.88 89 ALA A O 1
ATOM 638 N N . ILE A 1 90 ? 7.091 5.393 -9.363 1.00 82.75 90 ILE A N 1
ATOM 639 C CA . ILE A 1 90 ? 7.929 6.459 -8.792 1.00 82.75 90 ILE A CA 1
ATOM 640 C C . ILE A 1 90 ? 9.331 5.931 -8.474 1.00 82.75 90 ILE A C 1
ATOM 642 O O . ILE A 1 90 ? 10.323 6.576 -8.808 1.00 82.75 90 ILE A O 1
ATOM 646 N N . VAL A 1 91 ? 9.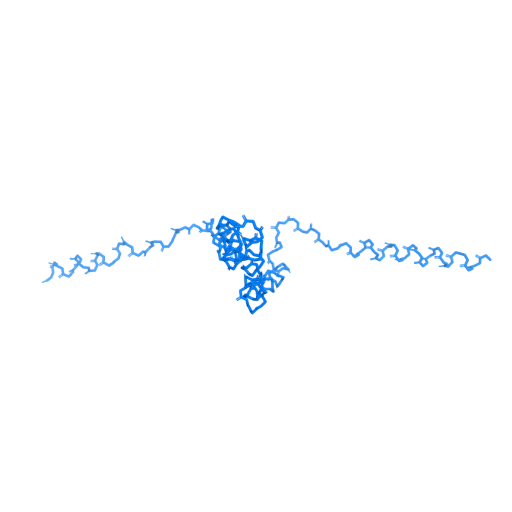418 4.749 -7.863 1.00 81.38 91 VAL A N 1
ATOM 647 C CA . VAL A 1 91 ? 10.692 4.138 -7.481 1.00 81.38 91 VAL A CA 1
ATOM 648 C C . VAL A 1 91 ? 11.534 3.831 -8.720 1.00 81.38 91 VAL A C 1
ATOM 650 O O . VAL A 1 91 ? 12.675 4.282 -8.804 1.00 81.38 91 VAL A O 1
ATOM 653 N N . THR A 1 92 ? 10.967 3.162 -9.724 1.00 80.88 92 THR A N 1
ATOM 654 C CA . THR A 1 92 ? 11.678 2.859 -10.976 1.00 80.88 92 THR A CA 1
ATOM 655 C C . THR A 1 92 ? 12.148 4.132 -11.685 1.00 80.88 92 THR A C 1
ATOM 657 O O . THR A 1 92 ? 13.289 4.194 -12.141 1.00 80.88 92 THR A O 1
ATOM 660 N N . ASN A 1 93 ? 11.330 5.189 -11.706 1.00 80.62 93 ASN A N 1
ATOM 661 C CA . ASN A 1 93 ? 11.712 6.468 -12.308 1.00 80.62 93 ASN A CA 1
ATOM 662 C C . ASN A 1 93 ? 12.880 7.146 -11.577 1.00 80.62 93 ASN A C 1
ATOM 664 O O . ASN A 1 93 ? 13.739 7.729 -12.230 1.00 80.62 93 ASN A O 1
ATOM 668 N N . ILE A 1 94 ? 12.958 7.054 -10.247 1.00 78.62 94 ILE A N 1
ATOM 669 C CA . ILE A 1 94 ? 14.074 7.625 -9.474 1.00 78.62 94 ILE A CA 1
ATOM 670 C C . ILE A 1 94 ? 15.370 6.841 -9.712 1.00 78.62 94 ILE A C 1
ATOM 672 O O . ILE A 1 94 ? 16.430 7.443 -9.868 1.00 78.62 94 ILE A O 1
ATOM 676 N N . PHE A 1 95 ? 15.296 5.510 -9.771 1.00 74.12 95 PHE A N 1
ATOM 677 C CA . PHE A 1 95 ? 16.480 4.661 -9.928 1.00 74.12 95 PHE A CA 1
ATOM 678 C C . PHE A 1 95 ? 17.028 4.611 -11.363 1.00 74.12 95 PHE A C 1
ATOM 680 O O . PHE A 1 95 ? 18.216 4.356 -11.541 1.00 74.12 95 PHE A O 1
ATOM 687 N N . VAL A 1 96 ? 16.204 4.885 -12.380 1.00 65.50 96 VAL A N 1
ATOM 688 C CA . VAL A 1 96 ? 16.636 4.928 -13.791 1.00 65.50 96 VAL A CA 1
ATOM 689 C C . VAL A 1 96 ? 17.048 6.340 -14.237 1.00 65.50 96 VAL A C 1
ATOM 691 O O . VAL A 1 96 ? 17.844 6.474 -15.163 1.00 65.50 96 VAL A O 1
ATOM 694 N N . ALA A 1 97 ? 16.590 7.402 -13.565 1.00 61.91 97 ALA A N 1
ATOM 695 C CA . ALA A 1 97 ? 16.866 8.795 -13.948 1.00 61.91 97 ALA A CA 1
ATOM 696 C C . ALA A 1 97 ? 18.345 9.234 -13.854 1.00 61.91 97 ALA A C 1
ATOM 698 O O . ALA A 1 97 ? 18.694 10.305 -14.350 1.00 61.91 97 ALA A O 1
ATOM 699 N N . THR A 1 98 ? 19.229 8.438 -13.248 1.00 58.47 98 THR A N 1
ATOM 700 C CA . THR A 1 98 ? 20.684 8.669 -13.276 1.00 58.47 98 THR A CA 1
ATOM 701 C C . THR A 1 98 ? 21.358 8.174 -14.561 1.00 58.47 98 THR A C 1
ATOM 703 O O . THR A 1 98 ? 22.491 8.580 -14.822 1.00 58.47 98 THR A O 1
ATOM 706 N N . LEU A 1 99 ? 20.689 7.368 -15.403 1.00 52.69 99 LEU A N 1
ATOM 707 C CA . LEU A 1 99 ? 21.104 7.189 -16.798 1.00 52.69 99 LEU A CA 1
ATOM 708 C C . LEU A 1 99 ? 20.643 8.433 -1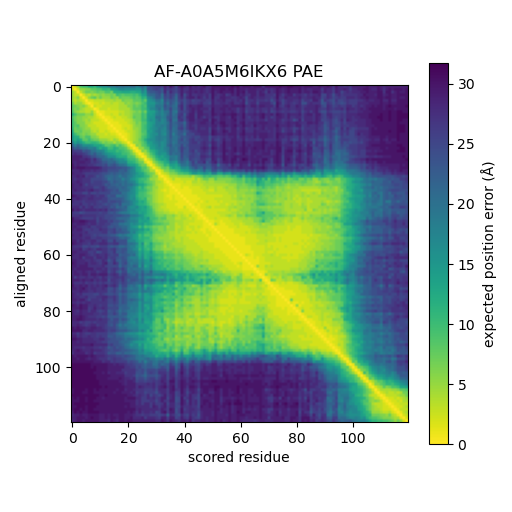7.568 1.00 52.69 99 LEU A C 1
ATOM 710 O O . LEU A 1 99 ? 19.447 8.722 -17.609 1.00 52.69 99 LEU A O 1
ATOM 714 N N . PRO A 1 100 ? 21.577 9.221 -18.119 1.00 51.19 100 PRO A N 1
ATOM 715 C CA . PRO A 1 100 ? 21.321 10.606 -18.462 1.00 51.19 100 PRO A CA 1
ATOM 716 C C . PRO A 1 100 ? 20.209 10.736 -19.497 1.00 51.19 100 PRO A C 1
ATOM 718 O O . PRO A 1 100 ? 20.071 9.914 -20.404 1.00 51.19 100 PRO A O 1
ATOM 721 N N . ALA A 1 101 ? 19.502 11.861 -19.412 1.00 56.19 101 ALA A N 1
ATOM 722 C CA . ALA A 1 101 ? 18.675 12.462 -20.453 1.00 56.19 101 ALA A CA 1
ATOM 723 C C . ALA A 1 101 ? 19.480 12.806 -21.737 1.00 56.19 101 ALA A C 1
ATOM 725 O O . ALA A 1 101 ? 19.370 13.897 -22.286 1.00 56.19 101 ALA A O 1
ATOM 726 N N . ALA A 1 102 ? 20.321 11.886 -22.214 1.00 53.84 102 ALA A N 1
ATOM 727 C CA . ALA A 1 102 ? 21.239 12.025 -23.338 1.00 53.84 102 ALA A CA 1
ATOM 728 C C . ALA A 1 102 ? 20.652 11.507 -24.661 1.00 53.84 102 ALA A C 1
ATOM 730 O O . ALA A 1 102 ? 21.396 11.236 -25.598 1.00 53.84 102 ALA A O 1
ATOM 731 N N . VAL A 1 103 ? 19.326 11.393 -24.778 1.00 54.00 103 VAL A N 1
ATOM 732 C CA . VAL A 1 103 ? 18.675 11.175 -26.080 1.00 54.00 103 VAL A CA 1
ATOM 733 C C . VAL A 1 103 ? 17.564 12.191 -26.343 1.00 54.00 103 VAL A C 1
ATOM 735 O O . VAL A 1 103 ? 16.507 11.894 -26.881 1.00 54.00 103 VAL A O 1
ATOM 738 N N . SER A 1 104 ? 17.834 13.459 -26.035 1.00 48.41 104 SER A N 1
ATOM 739 C 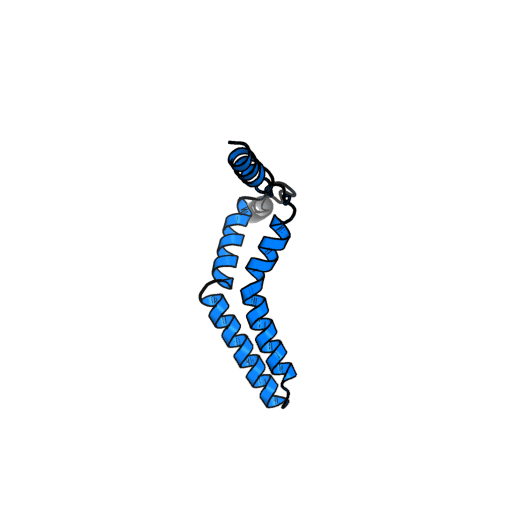CA . SER A 1 104 ? 17.195 14.578 -26.738 1.00 48.41 104 SER A CA 1
ATOM 740 C C . SER A 1 104 ? 17.861 14.874 -28.098 1.00 48.41 104 SER A C 1
ATOM 742 O O . SER A 1 104 ? 17.688 15.962 -28.646 1.00 48.41 104 SER A O 1
ATOM 744 N N . THR A 1 105 ? 18.544 13.897 -28.721 1.00 50.91 105 THR A N 1
ATOM 745 C CA . THR A 1 105 ? 19.057 13.933 -30.114 1.00 50.91 105 THR A CA 1
ATOM 746 C C . THR A 1 105 ? 17.934 13.977 -31.174 1.00 50.91 105 THR A C 1
ATOM 748 O O . THR A 1 105 ? 18.039 13.392 -32.246 1.00 50.91 105 THR A O 1
ATOM 751 N N . GLY A 1 106 ? 16.832 14.673 -30.893 1.00 51.78 106 GLY A N 1
ATOM 752 C CA . GLY A 1 106 ? 15.718 14.908 -31.810 1.00 51.78 106 GLY A CA 1
ATOM 753 C C . GLY A 1 106 ? 15.547 16.364 -32.257 1.00 51.78 106 GLY A C 1
ATOM 754 O O . GLY A 1 106 ? 14.717 16.611 -33.123 1.00 51.78 106 GLY A O 1
ATOM 755 N N . ALA A 1 107 ? 16.303 17.325 -31.711 1.00 53.38 107 ALA A N 1
ATOM 756 C CA . ALA A 1 107 ? 16.071 18.759 -31.946 1.00 53.38 107 ALA A CA 1
ATOM 757 C C . ALA A 1 107 ? 17.188 19.513 -32.709 1.00 53.38 107 ALA A C 1
ATOM 759 O O . ALA A 1 107 ? 17.486 20.657 -32.373 1.00 53.38 107 ALA A O 1
ATOM 760 N N . PRO A 1 108 ? 17.869 18.889 -33.692 1.00 56.38 108 PRO A N 1
ATOM 761 C CA . PRO A 1 108 ? 18.335 19.714 -34.822 1.00 56.38 108 PRO A CA 1
ATOM 762 C C . PRO A 1 108 ? 18.108 19.129 -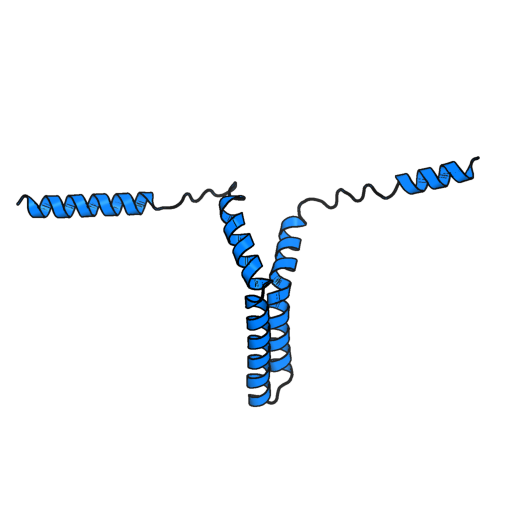36.231 1.00 56.38 108 PRO A C 1
ATOM 764 O O . PRO A 1 108 ? 18.273 19.843 -37.215 1.00 56.38 108 PRO A O 1
ATOM 767 N N . VAL A 1 109 ? 17.716 17.858 -36.394 1.00 62.34 109 VAL A N 1
ATOM 768 C CA . VAL A 1 109 ? 17.671 17.232 -37.740 1.00 62.34 109 VAL A CA 1
ATOM 769 C C . VAL A 1 109 ? 16.400 17.595 -38.521 1.00 62.34 109 VAL A C 1
ATOM 771 O O . VAL A 1 109 ? 16.455 17.838 -39.726 1.00 62.34 109 VAL A O 1
ATOM 774 N N . VAL A 1 110 ? 15.253 17.707 -37.845 1.00 66.75 110 VAL A N 1
ATOM 775 C CA . VAL A 1 110 ? 13.983 18.131 -38.470 1.00 66.75 110 VAL A CA 1
ATOM 776 C C . VAL A 1 110 ? 13.988 19.606 -38.890 1.00 66.75 110 VAL A C 1
ATOM 778 O O . VAL A 1 110 ? 13.346 19.951 -39.885 1.00 66.75 110 VAL A O 1
ATOM 781 N N . ASP A 1 111 ? 14.767 20.449 -38.208 1.00 69.19 111 ASP A N 1
ATOM 782 C CA . ASP A 1 111 ? 14.925 21.865 -38.555 1.00 69.19 111 ASP A CA 1
ATOM 783 C C . ASP A 1 111 ? 15.854 22.061 -39.753 1.00 69.19 111 ASP A C 1
ATOM 785 O O . ASP A 1 111 ? 15.579 22.901 -40.606 1.00 69.19 111 ASP A O 1
ATOM 789 N N . LEU A 1 112 ? 16.881 21.221 -39.902 1.00 69.50 112 LEU A N 1
ATOM 790 C CA . LEU A 1 112 ? 17.742 21.226 -41.088 1.00 69.50 112 LEU A CA 1
ATOM 791 C C . LEU A 1 112 ? 16.995 20.753 -42.347 1.00 69.50 112 LEU A C 1
ATOM 793 O O . LEU A 1 112 ? 17.170 21.329 -43.418 1.00 69.50 112 LEU A O 1
ATOM 797 N N . VAL A 1 113 ? 16.102 19.763 -42.226 1.00 73.44 113 VAL A N 1
ATOM 798 C CA . VAL A 1 113 ? 15.254 19.302 -43.344 1.00 73.44 113 VAL A CA 1
ATOM 799 C C . VAL A 1 113 ? 14.195 20.345 -43.727 1.00 73.44 113 VAL A C 1
ATOM 801 O O . VAL A 1 113 ? 13.893 20.507 -44.912 1.00 73.44 113 VAL A O 1
ATOM 804 N N . ARG A 1 114 ? 13.635 21.086 -42.758 1.00 77.44 114 ARG A N 1
ATOM 805 C CA . ARG A 1 114 ? 12.747 22.229 -43.045 1.00 77.44 114 ARG A CA 1
ATOM 806 C C . ARG A 1 114 ? 13.506 23.402 -43.661 1.00 77.44 114 ARG A C 1
ATOM 808 O O . ARG A 1 114 ? 13.003 23.974 -44.620 1.00 77.44 114 ARG A O 1
ATOM 815 N N . ALA A 1 115 ? 14.703 23.715 -43.167 1.00 71.94 115 ALA A N 1
ATOM 816 C CA . ALA A 1 115 ? 15.549 24.772 -43.710 1.00 71.94 115 ALA A CA 1
ATOM 817 C C . ALA A 1 115 ? 15.949 24.479 -45.162 1.00 71.94 115 ALA A C 1
ATOM 819 O O . ALA A 1 115 ? 15.784 25.347 -46.009 1.00 71.94 115 ALA A O 1
ATOM 820 N N . ALA A 1 116 ? 16.362 23.247 -45.481 1.00 72.75 116 ALA A N 1
ATOM 821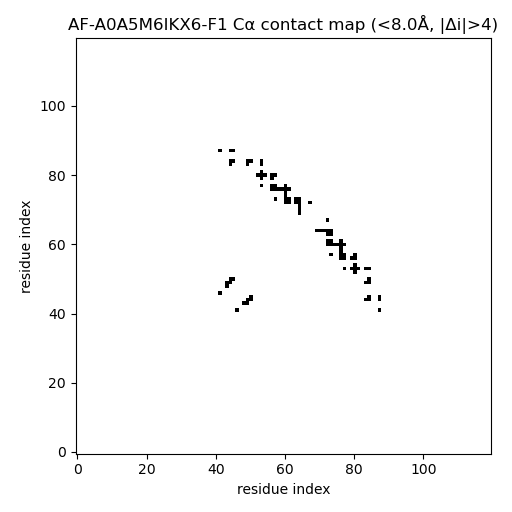 C CA . ALA A 1 116 ? 16.735 22.842 -46.840 1.00 72.75 116 ALA A CA 1
ATOM 822 C C . ALA A 1 116 ? 15.573 22.915 -47.851 1.00 72.75 116 ALA A C 1
ATOM 824 O O . ALA A 1 116 ? 15.801 23.185 -49.026 1.00 72.75 116 ALA A O 1
ATOM 825 N N . ARG A 1 117 ? 14.320 22.731 -47.405 1.00 73.69 117 ARG A N 1
ATOM 826 C CA . ARG A 1 117 ? 13.124 22.840 -48.263 1.00 73.69 117 ARG A CA 1
ATOM 827 C C . ARG A 1 117 ? 12.727 24.291 -48.583 1.00 73.69 117 ARG A C 1
ATOM 829 O O . ARG A 1 117 ? 11.874 24.500 -49.431 1.00 73.69 117 ARG A O 1
ATOM 836 N N . ILE A 1 118 ? 13.289 25.281 -47.890 1.00 74.12 118 ILE A N 1
ATOM 837 C CA . ILE A 1 118 ? 12.983 26.707 -48.105 1.00 74.12 118 ILE A CA 1
ATOM 838 C C . ILE A 1 118 ? 13.963 27.342 -49.114 1.00 74.12 118 ILE A C 1
ATOM 840 O O . ILE A 1 118 ? 13.696 28.420 -49.634 1.00 74.12 118 ILE A O 1
ATOM 844 N N . ILE A 1 119 ? 15.082 26.673 -49.419 1.00 74.44 119 ILE A N 1
ATOM 845 C CA . ILE A 1 119 ? 16.164 27.194 -50.280 1.00 74.44 119 ILE A CA 1
ATOM 846 C C . ILE A 1 119 ? 16.087 26.688 -51.735 1.00 74.44 119 ILE A C 1
ATOM 848 O O . ILE A 1 119 ? 16.889 27.117 -52.561 1.00 74.44 119 ILE A O 1
ATOM 852 N N . ASN A 1 120 ? 15.153 25.785 -52.054 1.00 56.66 120 ASN A N 1
ATOM 853 C CA . ASN A 1 120 ? 14.887 25.272 -53.405 1.00 56.66 120 ASN A CA 1
ATOM 854 C C . ASN A 1 120 ? 13.465 25.625 -53.831 1.00 56.66 120 ASN A C 1
ATOM 856 O O . ASN A 1 120 ? 13.292 26.083 -54.977 1.00 56.66 120 ASN A O 1
#